Protein AF-A0A1V8V4U6-F1 (afdb_monomer)

pLDDT: mean 76.09, std 13.13, range [46.59, 92.31]

Sequence (154 aa):
MILVFEVMMQDQRAHEMRWYSERQALKTSQSSRASSASQAMSILQSLNGNAETESGPDHADLDVEASKMDELQTFDRKVHAAQQTMETAMTTELKGLGVPFFGTNENLIITATDQEAQHQSSASRPKWSTPVTDHELLLLRRKMVGHLEDLYRD

Foldseek 3Di:
DLVVLVVLVVVVVVLVVVLVVVLVVLVVCLVCVVVVVVVVVVVVCVVVVDDDDDDDDPPPVVVSVVVSVVVSVVSVVVSVVVVVVSVLVVLVVCVVVVQPLSPDDPVLEDEPVCVVVVVVPPPDDDPPSDRAYPVNSVVVVVVSSVVVCVVSVD

Structure (mmCIF, N/CA/C/O backbone):
data_AF-A0A1V8V4U6-F1
#
_entry.id   AF-A0A1V8V4U6-F1
#
loop_
_atom_site.group_PDB
_atom_site.id
_atom_site.type_symbol
_atom_site.label_atom_id
_atom_site.label_alt_id
_atom_site.label_comp_id
_atom_site.label_asym_id
_atom_site.label_entity_id
_atom_site.label_seq_id
_atom_site.pdbx_PDB_ins_code
_atom_site.Cartn_x
_atom_site.Cartn_y
_atom_site.Cartn_z
_atom_site.occupancy
_atom_site.B_iso_or_equiv
_atom_site.auth_seq_id
_atom_site.auth_comp_id
_atom_site.auth_asym_id
_atom_site.auth_atom_id
_atom_site.pdbx_PDB_model_num
ATOM 1 N N . MET A 1 1 ? -2.862 5.347 -22.461 1.00 62.84 1 MET A N 1
ATOM 2 C CA . MET A 1 1 ? -1.751 5.498 -21.499 1.00 62.84 1 MET A CA 1
ATOM 3 C C . MET A 1 1 ? -2.128 6.476 -20.392 1.00 62.84 1 MET A C 1
ATOM 5 O O . MET A 1 1 ? -2.280 6.011 -19.278 1.00 62.84 1 MET A O 1
ATOM 9 N N . ILE A 1 2 ? -2.421 7.747 -20.707 1.00 68.56 2 ILE A N 1
ATOM 10 C CA . ILE A 1 2 ? -2.885 8.779 -19.746 1.00 68.56 2 ILE A CA 1
ATOM 11 C C . ILE A 1 2 ? -4.062 8.289 -18.882 1.00 68.56 2 ILE A C 1
ATOM 13 O O . ILE A 1 2 ? -3.934 8.170 -17.672 1.00 68.56 2 ILE A O 1
ATOM 17 N N . LEU A 1 3 ? -5.165 7.881 -19.523 1.00 73.31 3 LEU A N 1
ATOM 18 C CA . LEU A 1 3 ? -6.363 7.391 -18.825 1.00 73.31 3 LEU A CA 1
ATOM 19 C C . LEU A 1 3 ? -6.103 6.159 -17.947 1.00 73.31 3 LEU A C 1
ATOM 21 O O . LEU A 1 3 ? -6.768 5.976 -16.940 1.00 73.31 3 LEU A O 1
ATOM 25 N N . VAL A 1 4 ? -5.144 5.306 -18.319 1.00 75.75 4 VAL A N 1
ATOM 26 C CA . VAL A 1 4 ? -4.822 4.102 -17.536 1.00 75.75 4 VAL A CA 1
ATOM 27 C C . VAL A 1 4 ? -4.076 4.497 -16.267 1.00 75.75 4 VAL A C 1
ATOM 29 O O . VAL A 1 4 ? -4.397 4.008 -15.192 1.00 75.75 4 VAL A O 1
ATOM 32 N N . PHE A 1 5 ? -3.131 5.430 -16.381 1.00 77.50 5 PHE A N 1
ATOM 33 C CA . PHE A 1 5 ? -2.376 5.932 -15.240 1.00 77.50 5 PHE A CA 1
ATOM 34 C C . PHE A 1 5 ? -3.264 6.717 -14.262 1.00 77.50 5 PHE A C 1
ATOM 36 O O . PHE A 1 5 ? -3.172 6.527 -13.053 1.00 77.50 5 PHE A O 1
ATOM 43 N N . GLU A 1 6 ? -4.188 7.531 -14.772 1.00 78.81 6 GLU A N 1
ATOM 44 C CA . GLU A 1 6 ? -5.164 8.254 -13.949 1.00 78.81 6 GLU A CA 1
ATOM 45 C C . GLU A 1 6 ? -6.124 7.307 -13.215 1.00 78.81 6 GLU A C 1
ATOM 47 O O . GLU A 1 6 ? -6.346 7.461 -12.013 1.00 78.81 6 GLU A O 1
ATOM 52 N N . VAL A 1 7 ? -6.617 6.269 -13.901 1.00 84.19 7 VAL A N 1
ATOM 53 C CA . VAL A 1 7 ? -7.428 5.212 -13.280 1.00 84.19 7 VAL A CA 1
ATOM 54 C C . VAL A 1 7 ? -6.635 4.472 -12.201 1.00 84.19 7 VAL A C 1
ATOM 56 O O . VAL A 1 7 ? -7.170 4.241 -11.121 1.00 84.19 7 VAL A O 1
ATOM 59 N N . MET A 1 8 ? -5.357 4.158 -12.438 1.00 82.69 8 MET A N 1
ATOM 60 C CA . MET A 1 8 ? -4.494 3.523 -11.432 1.00 82.69 8 MET A CA 1
ATOM 61 C C . MET A 1 8 ? -4.294 4.412 -10.197 1.00 82.69 8 MET A C 1
ATOM 63 O O . MET A 1 8 ? -4.421 3.928 -9.074 1.00 82.69 8 MET A O 1
ATOM 67 N N . MET A 1 9 ? -4.041 5.713 -10.375 1.00 84.06 9 MET A N 1
ATOM 68 C CA . MET A 1 9 ? -3.922 6.657 -9.254 1.00 84.06 9 MET A CA 1
ATOM 69 C C . MET A 1 9 ? -5.234 6.786 -8.469 1.00 84.06 9 MET A C 1
ATOM 71 O O . MET A 1 9 ? -5.231 6.869 -7.237 1.00 84.06 9 MET A O 1
ATOM 75 N N . GLN A 1 10 ? -6.372 6.798 -9.166 1.00 86.50 10 GLN A N 1
ATOM 76 C CA . GLN A 1 10 ? -7.683 6.874 -8.531 1.00 86.50 10 GLN A CA 1
ATOM 77 C C . GLN A 1 10 ? -8.013 5.598 -7.747 1.00 86.50 10 GLN A C 1
ATOM 79 O O . GLN A 1 10 ? -8.528 5.691 -6.632 1.00 86.50 10 GLN A O 1
ATOM 84 N N . ASP A 1 11 ? -7.681 4.432 -8.299 1.00 86.31 11 ASP A N 1
ATOM 85 C CA . ASP A 1 11 ? -7.848 3.131 -7.652 1.00 86.31 11 ASP A CA 1
ATOM 86 C C . ASP A 1 11 ? -6.976 3.013 -6.393 1.00 86.31 11 ASP A C 1
ATOM 88 O O . ASP A 1 11 ? -7.475 2.668 -5.319 1.00 86.31 11 ASP A O 1
ATOM 92 N N . GLN A 1 12 ? -5.707 3.437 -6.473 1.00 86.69 12 GLN A N 1
ATOM 93 C CA . GLN A 1 12 ? -4.821 3.514 -5.309 1.00 86.69 12 GLN A CA 1
ATOM 94 C C . GLN A 1 12 ? -5.438 4.367 -4.197 1.00 86.69 12 GLN A C 1
ATOM 96 O O . GLN A 1 12 ? -5.558 3.934 -3.048 1.00 86.69 12 GLN A O 1
ATOM 101 N N . ARG A 1 13 ? -5.891 5.575 -4.546 1.00 87.56 13 ARG A N 1
ATOM 102 C CA . ARG A 1 13 ? -6.498 6.501 -3.588 1.00 87.56 13 ARG A CA 1
ATOM 103 C C . ARG A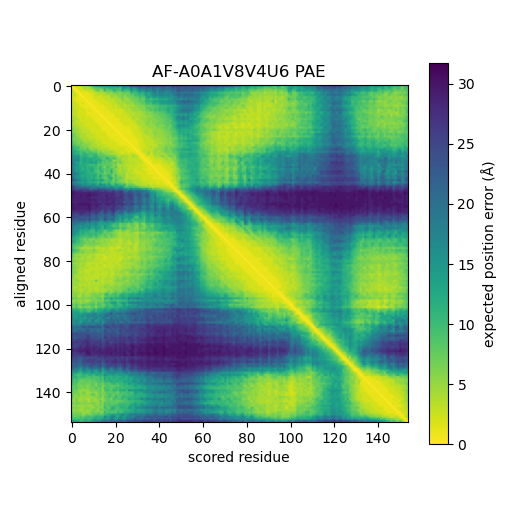 1 13 ? -7.791 5.944 -2.993 1.00 87.56 13 ARG A C 1
ATOM 105 O O . ARG A 1 13 ? -8.061 6.159 -1.812 1.00 87.56 13 ARG A O 1
ATOM 112 N N . ALA A 1 14 ? -8.598 5.237 -3.783 1.00 89.88 14 ALA A N 1
ATOM 113 C CA . ALA A 1 14 ? -9.818 4.596 -3.307 1.00 89.88 14 ALA A CA 1
ATOM 114 C C . ALA A 1 14 ? -9.509 3.494 -2.282 1.00 89.88 14 ALA A C 1
ATOM 116 O O . ALA A 1 14 ? -10.153 3.446 -1.231 1.00 89.88 14 ALA A O 1
ATOM 117 N N . HIS A 1 15 ? -8.495 2.661 -2.538 1.00 88.50 15 HIS A N 1
ATOM 118 C CA . HIS A 1 15 ? -8.029 1.650 -1.589 1.00 88.50 15 HIS A CA 1
ATOM 119 C C . HIS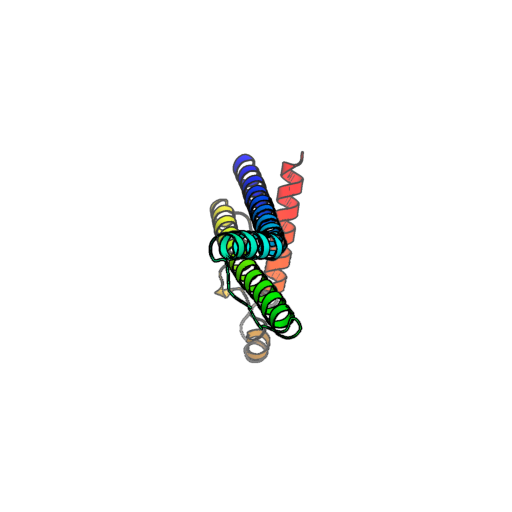 A 1 15 ? -7.495 2.270 -0.294 1.00 88.50 15 HIS A C 1
ATOM 121 O O . HIS A 1 15 ? -7.898 1.850 0.791 1.00 88.50 15 HIS A O 1
ATOM 127 N N . GLU A 1 16 ? -6.673 3.318 -0.383 1.00 89.88 16 GLU A N 1
ATOM 128 C CA . GLU A 1 16 ? -6.157 4.037 0.789 1.00 89.88 16 GLU A CA 1
ATOM 129 C C . GLU A 1 16 ? -7.282 4.633 1.643 1.00 89.88 16 GLU A C 1
ATOM 131 O O . GLU A 1 16 ? -7.322 4.434 2.861 1.00 89.88 16 GLU A O 1
ATOM 136 N N . MET A 1 17 ? -8.236 5.319 1.008 1.00 92.00 17 MET A N 1
ATOM 137 C CA . MET A 1 17 ? -9.395 5.894 1.692 1.00 92.00 17 MET A CA 1
ATOM 138 C C . MET A 1 17 ? -10.263 4.816 2.337 1.00 92.00 17 MET A C 1
ATOM 140 O O . MET A 1 17 ? -10.726 4.989 3.468 1.00 92.00 17 MET A O 1
ATOM 144 N N . ARG A 1 18 ? -10.457 3.686 1.649 1.00 91.69 18 ARG A N 1
ATOM 145 C CA . ARG A 1 18 ? -11.200 2.544 2.177 1.00 91.69 18 ARG A CA 1
ATOM 146 C C . ARG A 1 18 ? -10.517 1.973 3.414 1.00 91.69 18 ARG A C 1
ATOM 148 O O . ARG A 1 18 ? -11.162 1.905 4.458 1.00 91.69 18 ARG A O 1
ATOM 155 N N . TRP A 1 19 ? -9.231 1.637 3.347 1.00 91.75 19 TRP A N 1
ATOM 156 C CA . TRP A 1 19 ? -8.498 1.095 4.495 1.00 91.75 19 TRP A CA 1
ATOM 157 C C . TRP A 1 19 ? -8.445 2.069 5.664 1.00 91.75 19 TRP A C 1
ATOM 159 O O . TRP A 1 19 ? -8.588 1.660 6.815 1.00 91.75 19 TRP A O 1
ATOM 169 N N . TYR A 1 20 ? -8.300 3.365 5.382 1.00 90.56 20 TYR A N 1
ATOM 170 C CA . TYR A 1 20 ? -8.392 4.392 6.409 1.00 90.56 20 TYR A CA 1
ATOM 171 C C . TYR A 1 20 ? -9.769 4.376 7.082 1.00 90.56 20 TYR A C 1
ATOM 173 O O . TYR A 1 20 ? -9.845 4.321 8.310 1.00 90.56 20 TYR A O 1
ATOM 181 N N . SER A 1 21 ? -10.851 4.369 6.299 1.00 92.31 21 SER A N 1
ATOM 182 C CA . SER A 1 21 ? -12.219 4.342 6.828 1.00 92.31 21 SER A CA 1
ATOM 183 C C . SER A 1 21 ? -12.506 3.080 7.648 1.00 92.31 21 SER A C 1
ATOM 185 O O . SER A 1 21 ? -13.045 3.181 8.748 1.00 92.31 21 SER A O 1
ATOM 187 N N . GLU A 1 22 ? -12.063 1.911 7.178 1.00 90.25 22 GLU A N 1
ATOM 188 C CA . GLU A 1 22 ? -12.208 0.628 7.869 1.00 90.25 22 GLU A CA 1
ATOM 189 C C . GLU A 1 22 ? -11.433 0.628 9.194 1.00 90.25 22 GLU A C 1
ATOM 191 O O . GLU A 1 22 ? -11.961 0.210 10.224 1.00 90.25 22 GLU A O 1
ATOM 196 N N . ARG A 1 23 ? -10.220 1.196 9.219 1.00 90.75 23 ARG A N 1
ATOM 197 C CA . ARG A 1 23 ? -9.426 1.339 10.447 1.00 90.75 23 ARG A CA 1
ATOM 198 C C . ARG A 1 23 ? -10.073 2.288 11.458 1.00 90.75 23 ARG A C 1
ATOM 200 O O . ARG A 1 23 ? -10.017 2.030 12.660 1.00 90.75 23 ARG A O 1
ATOM 207 N N . GLN A 1 24 ? -10.689 3.382 11.005 1.00 90.19 24 GLN A N 1
ATOM 208 C CA . G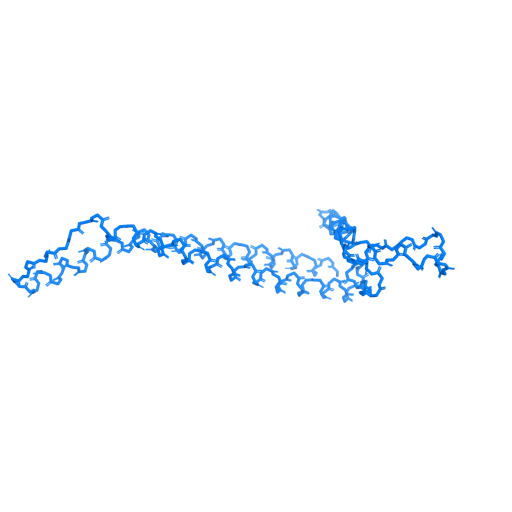LN A 1 24 ? -11.439 4.287 11.889 1.00 90.19 24 GLN A CA 1
ATOM 209 C C . GLN A 1 24 ? -12.722 3.627 12.415 1.00 90.19 24 GLN A C 1
ATOM 211 O O . GLN A 1 24 ? -13.037 3.747 13.602 1.00 90.19 24 GLN A O 1
ATOM 216 N N . ALA A 1 25 ? -13.433 2.877 11.570 1.00 90.00 25 ALA A N 1
ATOM 217 C CA . ALA A 1 25 ? -14.590 2.084 11.976 1.00 90.00 25 ALA A CA 1
ATOM 218 C C . ALA A 1 25 ? -14.209 1.027 13.029 1.00 90.00 25 ALA A C 1
ATOM 220 O O . ALA A 1 25 ? -14.922 0.842 14.012 1.00 90.00 25 ALA A O 1
ATOM 221 N N . LEU A 1 26 ? -13.039 0.396 12.885 1.00 88.19 26 LEU A N 1
ATOM 222 C CA . LEU A 1 26 ? -12.523 -0.561 13.862 1.00 88.19 26 LEU A CA 1
ATOM 223 C C . LEU A 1 26 ? -12.269 0.102 15.223 1.00 88.19 26 LEU A C 1
ATOM 225 O O . LEU A 1 26 ? -12.730 -0.394 16.247 1.00 88.19 26 LEU A O 1
ATOM 229 N N . LYS A 1 27 ? -11.614 1.268 15.239 1.00 88.56 27 LYS A N 1
ATOM 230 C CA . LYS A 1 27 ? -11.349 2.022 16.476 1.00 88.56 27 LYS A CA 1
ATOM 231 C C . LYS A 1 27 ? -12.623 2.498 17.171 1.00 88.56 27 LYS A C 1
ATOM 233 O O . LYS A 1 27 ? -12.727 2.410 18.390 1.00 88.56 27 LYS A O 1
ATOM 238 N N . THR A 1 28 ? -13.590 3.000 16.405 1.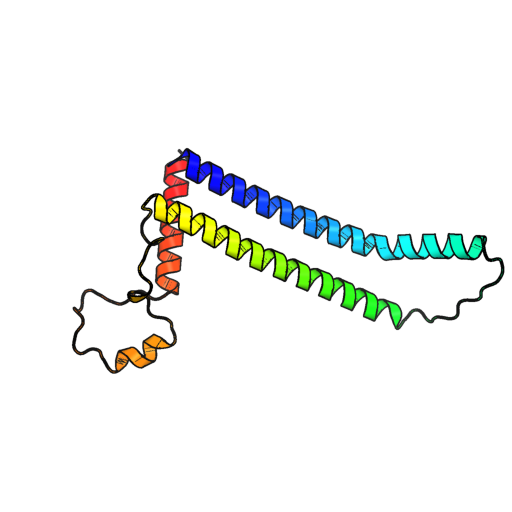00 88.12 28 THR A N 1
ATOM 239 C CA . THR A 1 28 ? -14.884 3.449 16.949 1.00 88.12 28 THR A CA 1
ATOM 240 C C . THR A 1 28 ? -15.718 2.278 17.467 1.00 88.12 28 THR A C 1
ATOM 242 O O . THR A 1 28 ? -16.319 2.373 18.536 1.00 88.12 28 THR A O 1
ATOM 245 N N . SER A 1 29 ? -15.687 1.131 16.781 1.00 86.75 29 SER A N 1
ATOM 246 C CA . SER A 1 29 ? -16.258 -0.118 17.291 1.00 86.75 29 SER A CA 1
ATOM 247 C C . SER A 1 29 ? -15.608 -0.494 18.625 1.00 86.75 29 SER A C 1
ATOM 249 O O . SER A 1 29 ? -16.309 -0.636 19.623 1.00 86.75 29 SER A O 1
ATOM 251 N N . GLN A 1 30 ? -14.274 -0.540 18.695 1.00 86.06 30 GLN A N 1
ATOM 252 C CA . GLN A 1 30 ? -13.538 -0.887 19.915 1.00 86.06 30 GLN A CA 1
ATOM 253 C C . GLN A 1 30 ? -13.811 0.052 21.098 1.00 86.06 30 GLN A C 1
ATOM 255 O O . GLN A 1 30 ? -13.916 -0.429 22.227 1.00 86.06 30 GLN A O 1
ATOM 260 N N . SER A 1 31 ? -13.956 1.362 20.872 1.00 83.94 31 SER A N 1
ATOM 261 C CA . SER A 1 31 ? -14.286 2.312 21.944 1.00 83.94 31 SER A CA 1
ATOM 262 C C . SER A 1 31 ? -15.740 2.191 22.412 1.00 83.94 31 SER A C 1
ATOM 264 O O . SER A 1 31 ? -16.015 2.326 23.602 1.00 83.94 31 SER A O 1
ATOM 266 N N . SER A 1 32 ? -16.668 1.872 21.505 1.00 84.88 32 SER A N 1
ATOM 267 C CA . SER A 1 32 ? -18.087 1.669 21.832 1.00 84.88 32 SER A CA 1
ATOM 268 C C . SER A 1 32 ? -18.404 0.300 22.451 1.00 84.88 32 SER A C 1
ATOM 270 O O . SER A 1 32 ? -19.477 0.126 23.029 1.00 84.88 32 SER A O 1
ATOM 272 N N . ARG A 1 33 ? -17.493 -0.682 22.375 1.00 81.25 33 ARG A N 1
ATOM 273 C CA . ARG A 1 33 ? -17.711 -2.032 22.933 1.00 81.25 33 ARG A CA 1
ATOM 274 C C . ARG A 1 33 ? -17.919 -2.007 24.447 1.00 81.25 33 ARG A C 1
ATOM 276 O O . ARG A 1 33 ? -18.817 -2.688 24.927 1.00 81.25 33 ARG A O 1
ATOM 283 N N . ALA A 1 34 ? -17.153 -1.199 25.184 1.00 78.44 34 ALA A N 1
ATOM 284 C CA . ALA A 1 34 ? -17.274 -1.116 26.642 1.00 78.44 34 ALA A CA 1
ATOM 285 C C . ALA A 1 34 ? -18.633 -0.538 27.079 1.00 78.44 34 ALA A C 1
ATOM 287 O O . ALA A 1 34 ? -19.288 -1.092 27.960 1.00 78.44 34 ALA A O 1
ATOM 288 N N . SER A 1 35 ? -19.094 0.534 26.424 1.00 80.19 35 SER A N 1
ATOM 289 C CA . SER A 1 35 ? -20.404 1.134 26.708 1.00 80.19 35 SER A CA 1
ATOM 290 C C . SER A 1 35 ? -21.568 0.255 26.245 1.00 80.19 35 SER A C 1
ATOM 292 O O . SER A 1 35 ? -22.583 0.162 26.927 1.00 80.19 35 SER A O 1
ATOM 294 N N . SER A 1 36 ? -21.419 -0.436 25.114 1.00 79.69 36 SER A N 1
ATOM 295 C CA . SER A 1 36 ? -22.440 -1.364 24.613 1.00 79.69 36 SER A CA 1
ATOM 296 C C . SER A 1 36 ? -22.562 -2.605 25.504 1.00 79.69 36 SER A C 1
ATOM 298 O O . SER A 1 36 ? -23.671 -3.066 25.773 1.00 79.69 36 SER A O 1
ATOM 300 N N . ALA A 1 37 ? -21.437 -3.129 26.001 1.00 82.00 37 ALA A N 1
ATOM 301 C CA . ALA A 1 37 ? -21.412 -4.261 26.924 1.00 82.00 37 ALA A CA 1
ATOM 302 C C . ALA A 1 37 ? -22.039 -3.904 28.279 1.00 82.00 37 ALA A C 1
ATOM 304 O O . ALA A 1 37 ? -22.861 -4.667 28.784 1.00 82.00 37 ALA A O 1
ATOM 305 N N . SER A 1 38 ? -21.723 -2.730 28.837 1.00 80.81 38 SER A N 1
ATOM 306 C CA . SER A 1 38 ? -22.329 -2.277 30.095 1.00 80.81 38 SER A CA 1
ATOM 307 C C . SER A 1 38 ? -23.832 -2.020 29.952 1.00 80.81 38 SER A C 1
ATOM 309 O O . SER A 1 38 ? -24.607 -2.406 30.829 1.00 80.81 38 SER A O 1
ATOM 311 N N . GLN A 1 39 ? -24.274 -1.459 28.821 1.00 84.44 39 GLN A N 1
ATOM 312 C CA . GLN A 1 39 ? -25.696 -1.286 28.524 1.00 84.44 39 GLN A CA 1
ATOM 313 C C . GLN A 1 39 ? -26.422 -2.637 28.414 1.00 84.44 39 GLN A C 1
ATOM 315 O O . GLN A 1 39 ? -27.502 -2.798 28.982 1.00 84.44 39 GLN A O 1
ATOM 320 N N . ALA A 1 40 ? -25.826 -3.626 27.741 1.00 83.94 40 ALA A N 1
ATOM 321 C CA . ALA A 1 40 ? -26.387 -4.972 27.654 1.00 83.94 40 ALA A CA 1
ATOM 322 C C . ALA A 1 40 ? -26.473 -5.650 29.033 1.00 83.94 40 ALA A C 1
ATOM 324 O O . ALA A 1 40 ? -27.515 -6.211 29.371 1.00 83.94 40 ALA A O 1
ATOM 325 N N . MET A 1 41 ? -25.427 -5.543 29.860 1.00 82.62 41 MET A N 1
ATOM 326 C CA . MET A 1 41 ? -25.434 -6.063 31.233 1.00 82.62 41 MET A CA 1
ATOM 327 C C . MET A 1 41 ? -26.515 -5.405 32.097 1.00 82.62 41 MET A C 1
ATOM 329 O O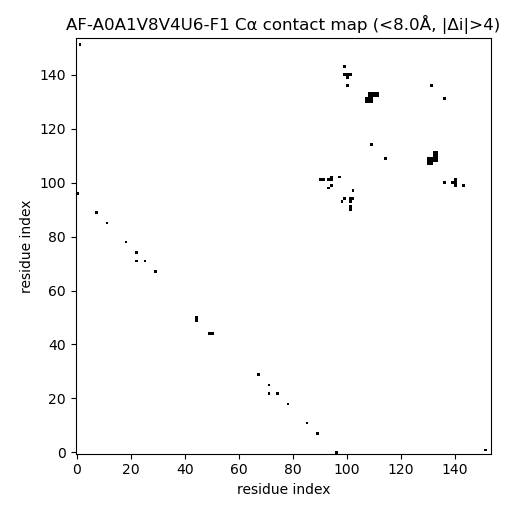 . MET A 1 41 ? -27.222 -6.106 32.814 1.00 82.62 41 MET A O 1
ATOM 333 N N . SER A 1 42 ? -26.707 -4.087 31.992 1.00 83.12 42 SER A N 1
ATOM 334 C CA . SER A 1 42 ? -27.760 -3.368 32.723 1.00 83.12 42 SER A CA 1
ATOM 335 C C . SER A 1 42 ? -29.167 -3.841 32.336 1.00 83.12 42 SER A C 1
ATOM 337 O O . SER A 1 42 ? -30.023 -4.044 33.201 1.00 83.12 42 SER A O 1
ATOM 339 N N . ILE A 1 43 ? -29.404 -4.101 31.046 1.00 86.94 43 ILE A N 1
ATOM 340 C CA . ILE A 1 43 ? -30.677 -4.661 30.571 1.00 86.94 43 ILE A CA 1
ATOM 341 C C . ILE A 1 43 ? -30.876 -6.073 31.137 1.00 86.94 43 ILE A C 1
ATOM 343 O O . ILE A 1 43 ? -31.942 -6.370 31.671 1.00 86.94 43 ILE A O 1
ATOM 347 N N . LEU A 1 44 ? -29.850 -6.926 31.099 1.00 84.56 44 LEU A N 1
ATOM 348 C CA . LEU A 1 44 ? -29.927 -8.275 31.667 1.00 84.56 44 LEU A CA 1
ATOM 349 C C . LEU A 1 44 ? -30.176 -8.254 33.181 1.00 84.56 44 LEU A C 1
ATOM 351 O O . LEU A 1 44 ? -30.998 -9.024 33.671 1.00 84.56 44 LEU A O 1
ATOM 355 N N . GLN A 1 45 ? -29.536 -7.341 33.912 1.00 86.25 45 GLN A N 1
ATOM 356 C CA . GLN A 1 45 ? -29.728 -7.180 35.353 1.00 86.25 45 GLN A CA 1
ATOM 357 C C . GLN A 1 45 ? -31.133 -6.672 35.702 1.00 86.25 45 GLN A C 1
ATOM 359 O O . GLN A 1 45 ? -31.720 -7.115 36.684 1.00 86.25 45 GLN A O 1
ATOM 364 N N . SER A 1 46 ? -31.706 -5.782 34.887 1.00 83.00 46 SER A N 1
ATOM 365 C CA . SER A 1 46 ? -33.081 -5.303 35.101 1.00 83.00 46 SER A CA 1
ATOM 366 C C . SER A 1 46 ? -34.146 -6.367 34.800 1.00 83.00 46 SER A C 1
ATOM 368 O O . SER A 1 46 ? -35.225 -6.328 35.387 1.00 83.00 46 SER A O 1
ATOM 370 N N . LEU A 1 47 ? -33.838 -7.341 33.937 1.00 84.25 47 LEU A N 1
ATOM 371 C CA . LEU A 1 47 ? -34.694 -8.499 33.653 1.00 84.25 47 LEU A CA 1
ATOM 372 C C . LEU A 1 47 ? -34.518 -9.636 34.674 1.00 84.25 47 LEU A C 1
ATOM 374 O O . LEU A 1 47 ? -35.475 -10.346 34.975 1.00 84.25 47 LEU A O 1
ATOM 378 N N . ASN A 1 48 ? -33.309 -9.810 35.212 1.00 75.75 48 ASN A N 1
ATOM 379 C CA . ASN A 1 48 ? -32.960 -10.864 36.160 1.00 75.75 48 ASN A CA 1
ATOM 380 C C . ASN A 1 48 ? -32.732 -10.258 37.553 1.00 75.75 48 ASN A C 1
ATOM 382 O O . ASN A 1 48 ? -31.597 -9.987 37.938 1.00 75.75 48 ASN A O 1
ATOM 386 N N . GLY A 1 49 ? -33.819 -10.051 38.303 1.00 60.84 49 GLY A N 1
ATOM 387 C CA . GLY A 1 49 ? -33.872 -9.263 39.546 1.00 60.84 49 GLY A CA 1
ATOM 388 C C . GLY A 1 49 ? -32.922 -9.629 40.702 1.00 60.84 49 GLY A C 1
ATOM 389 O O . GLY A 1 49 ? -32.954 -8.942 41.713 1.00 60.84 49 GLY A O 1
ATOM 390 N N . ASN A 1 50 ? -32.056 -10.638 40.578 1.00 62.78 50 ASN A N 1
ATOM 391 C CA . ASN A 1 50 ? -31.013 -10.969 41.551 1.00 62.78 50 ASN A CA 1
ATOM 392 C C . ASN A 1 50 ? -29.817 -11.633 40.842 1.00 62.78 50 ASN A C 1
ATOM 394 O O . ASN A 1 50 ? -29.858 -12.825 40.545 1.00 62.78 50 ASN A O 1
ATOM 398 N N . ALA A 1 51 ? -28.742 -10.887 40.587 1.00 52.00 51 ALA A N 1
ATOM 399 C CA . ALA A 1 51 ? -27.424 -11.458 40.304 1.00 52.00 51 ALA A CA 1
ATOM 400 C C . ALA A 1 51 ? -26.334 -10.473 40.750 1.00 52.00 51 ALA A C 1
ATOM 402 O O . ALA A 1 51 ? -26.029 -9.499 40.060 1.00 52.00 51 ALA A O 1
ATOM 403 N N . GLU A 1 52 ? -25.776 -10.712 41.934 1.00 54.38 52 GLU A N 1
ATOM 404 C CA . GLU A 1 52 ? -24.515 -10.111 42.364 1.00 54.38 52 GLU A CA 1
ATOM 405 C C . GLU A 1 52 ? -23.414 -10.685 41.468 1.00 54.38 52 GLU A C 1
ATOM 407 O O . GLU A 1 52 ? -23.185 -11.893 41.447 1.00 54.38 52 GLU A O 1
ATOM 412 N N . THR A 1 53 ? -22.789 -9.834 40.655 1.00 54.41 53 THR A N 1
ATOM 413 C CA . THR A 1 53 ? -21.667 -10.239 39.803 1.00 54.41 53 THR A CA 1
ATOM 414 C C . THR A 1 53 ? -20.386 -9.735 40.450 1.00 54.41 53 THR A C 1
ATOM 416 O O . THR A 1 53 ? -20.015 -8.572 40.309 1.00 54.41 53 THR A O 1
ATOM 419 N N . GLU A 1 54 ? -19.732 -10.615 41.204 1.00 52.16 54 GLU A N 1
ATOM 420 C CA . GLU A 1 54 ? -18.372 -10.420 41.696 1.00 52.16 54 GLU A CA 1
ATOM 421 C C . GLU A 1 54 ? -17.396 -10.654 40.536 1.00 52.16 54 GLU A C 1
ATOM 423 O O . GLU A 1 54 ? -17.170 -11.781 40.100 1.00 52.16 54 GLU A O 1
ATOM 428 N N . SER A 1 55 ? -16.827 -9.587 39.983 1.00 50.47 55 SER A N 1
ATOM 429 C CA . SER A 1 55 ? -15.660 -9.657 39.096 1.00 50.47 55 SER A CA 1
ATOM 430 C C . SER A 1 55 ? -14.880 -8.352 39.233 1.00 50.47 55 SER A C 1
ATOM 432 O O . SER A 1 55 ? -15.379 -7.283 38.891 1.00 50.47 55 SER A O 1
ATOM 434 N N . GLY A 1 56 ? -13.687 -8.435 39.826 1.00 46.59 56 GLY A N 1
ATOM 435 C CA . GLY A 1 56 ? -12.833 -7.284 40.117 1.00 46.59 56 GLY A CA 1
ATOM 436 C C . GLY A 1 56 ? -12.320 -6.586 38.841 1.00 46.59 56 GLY A C 1
ATOM 437 O O . GLY A 1 56 ? -11.977 -7.274 37.880 1.00 46.59 56 GLY A O 1
ATOM 438 N N . PRO A 1 57 ? -12.241 -5.241 38.826 1.00 54.09 57 PRO A N 1
ATOM 439 C CA . PRO A 1 57 ? -12.018 -4.446 37.611 1.00 54.09 57 PRO A CA 1
ATOM 440 C C . PRO A 1 57 ? -10.586 -4.479 37.038 1.00 54.09 57 PRO A C 1
ATOM 442 O O . PRO A 1 57 ? -10.416 -4.256 35.845 1.00 54.09 57 PRO A O 1
ATOM 445 N N . ASP A 1 58 ? -9.556 -4.806 37.824 1.00 49.22 58 ASP A N 1
ATOM 446 C CA . ASP A 1 58 ? -8.163 -4.538 37.409 1.00 49.22 58 ASP A CA 1
ATOM 447 C C . ASP A 1 58 ? -7.555 -5.539 36.408 1.00 49.22 58 ASP A C 1
ATOM 449 O O . ASP A 1 58 ? -6.611 -5.200 35.695 1.00 49.22 58 ASP A O 1
ATOM 453 N N . HIS A 1 59 ? -8.068 -6.772 36.318 1.00 48.91 59 HIS A N 1
ATOM 454 C CA . HIS A 1 59 ? -7.511 -7.789 35.408 1.00 48.91 59 HIS A CA 1
ATOM 455 C C . HIS A 1 59 ? -8.202 -7.847 34.038 1.00 48.91 59 HIS A C 1
ATOM 457 O O . HIS A 1 59 ? -7.601 -8.333 33.081 1.00 48.91 59 HIS A O 1
ATOM 463 N N . ALA A 1 60 ? -9.437 -7.349 33.928 1.00 56.03 60 ALA A N 1
ATOM 464 C CA . ALA A 1 60 ? -10.206 -7.381 32.684 1.00 56.03 60 ALA A CA 1
ATOM 465 C C . ALA A 1 60 ? -9.753 -6.298 31.688 1.00 56.03 60 ALA A C 1
ATOM 467 O O . ALA A 1 60 ? -9.699 -6.553 30.488 1.00 56.03 60 ALA A O 1
ATOM 468 N N . ASP A 1 61 ? -9.366 -5.114 32.171 1.00 56.22 61 ASP A N 1
ATOM 469 C CA . ASP A 1 61 ? -8.989 -3.990 31.302 1.00 56.22 61 ASP A CA 1
ATOM 470 C C . ASP A 1 61 ? -7.668 -4.224 30.547 1.00 56.22 61 ASP A C 1
ATOM 472 O O . ASP A 1 61 ? -7.539 -3.832 29.385 1.00 56.22 61 ASP A O 1
ATOM 476 N N . LEU A 1 62 ? -6.701 -4.924 31.154 1.00 60.22 62 LEU A N 1
ATOM 477 C CA . LEU A 1 62 ? -5.426 -5.252 30.499 1.00 60.22 62 LEU A CA 1
ATOM 478 C C . LEU A 1 62 ? -5.592 -6.278 29.366 1.00 60.22 62 LEU A C 1
ATOM 480 O O . LEU A 1 62 ? -4.941 -6.157 28.328 1.00 60.22 62 LEU A O 1
ATOM 484 N N . ASP A 1 63 ? -6.479 -7.260 29.543 1.00 65.94 63 ASP A N 1
ATOM 485 C CA . ASP A 1 63 ? -6.779 -8.282 28.532 1.00 65.94 63 ASP A CA 1
ATOM 486 C C . ASP A 1 63 ? -7.577 -7.689 27.354 1.00 65.94 63 ASP A C 1
ATOM 488 O O . ASP A 1 63 ? -7.323 -7.984 26.184 1.00 65.94 63 ASP A O 1
ATOM 492 N N . VAL A 1 64 ? -8.480 -6.746 27.648 1.00 69.75 64 VAL A N 1
ATOM 493 C CA . VAL A 1 64 ? -9.267 -6.024 26.640 1.00 69.75 64 VAL A CA 1
ATOM 494 C C . VAL A 1 64 ? -8.393 -5.102 25.784 1.00 69.75 64 VAL A C 1
ATOM 496 O O . VAL A 1 64 ? -8.557 -5.079 24.563 1.00 69.75 64 VAL A O 1
ATOM 499 N N . GLU A 1 65 ? -7.453 -4.358 26.372 1.00 70.75 65 GLU A N 1
ATOM 500 C CA . GLU A 1 65 ? -6.529 -3.515 25.597 1.00 70.75 65 GLU A CA 1
ATOM 501 C C . GLU A 1 65 ? -5.541 -4.344 24.763 1.00 70.75 65 GLU A C 1
ATOM 503 O O . GLU A 1 65 ? -5.321 -4.036 23.588 1.00 70.75 65 GLU A O 1
ATOM 508 N N . ALA A 1 66 ? -5.014 -5.445 25.308 1.00 73.94 66 ALA A N 1
ATOM 509 C CA . ALA A 1 66 ? -4.170 -6.369 24.550 1.00 73.94 66 ALA A CA 1
ATOM 510 C C . ALA A 1 66 ? -4.921 -6.979 23.349 1.00 73.94 66 ALA A C 1
ATOM 512 O O . ALA A 1 66 ? -4.385 -7.025 22.239 1.00 73.94 66 ALA A O 1
ATOM 513 N N . SER A 1 67 ? -6.189 -7.363 23.536 1.00 76.56 67 SER A N 1
ATOM 514 C CA . SER A 1 67 ? -7.052 -7.878 22.465 1.00 76.56 67 SER A CA 1
ATOM 515 C C . SER A 1 67 ? -7.334 -6.833 21.376 1.00 76.56 67 SER A C 1
ATOM 517 O O . SER A 1 67 ? -7.265 -7.142 20.184 1.00 76.56 67 SER A O 1
ATOM 519 N N . LYS A 1 68 ? -7.573 -5.566 21.753 1.00 80.19 68 LYS A N 1
ATOM 520 C CA . LYS A 1 68 ? -7.746 -4.460 20.791 1.00 80.19 68 LYS A CA 1
ATOM 521 C C . LYS A 1 68 ? -6.491 -4.237 19.948 1.00 80.19 68 LYS A C 1
ATOM 523 O O . LYS A 1 68 ? -6.601 -4.000 18.742 1.00 80.19 68 LYS A O 1
ATOM 528 N N . MET A 1 69 ? -5.311 -4.306 20.569 1.00 81.62 69 MET A N 1
ATOM 529 C CA . MET A 1 69 ? -4.032 -4.153 19.874 1.00 81.62 69 MET A CA 1
ATOM 530 C C . MET A 1 69 ? -3.779 -5.290 18.880 1.00 81.62 69 MET A C 1
ATOM 532 O O . MET A 1 69 ? -3.366 -5.015 17.754 1.00 81.62 69 MET A O 1
ATOM 536 N N . ASP A 1 70 ? -4.064 -6.538 19.254 1.00 85.06 70 ASP A N 1
ATOM 537 C CA . ASP A 1 70 ? -3.921 -7.693 18.359 1.00 85.06 70 ASP A CA 1
ATOM 538 C C . ASP A 1 70 ? -4.899 -7.623 17.167 1.00 85.06 70 ASP A C 1
ATOM 540 O O . ASP A 1 70 ? -4.520 -7.825 16.011 1.00 85.06 70 ASP A O 1
ATOM 544 N N . GLU A 1 71 ? -6.147 -7.201 17.402 1.00 82.81 71 GLU A N 1
ATOM 545 C CA . GLU A 1 71 ? -7.133 -6.963 16.337 1.00 82.81 71 GLU A CA 1
ATOM 546 C C . GLU A 1 71 ? -6.654 -5.882 15.344 1.00 82.81 71 GLU A C 1
ATOM 548 O O . GLU A 1 71 ? -6.788 -6.043 14.128 1.00 82.81 71 GLU A O 1
ATOM 553 N N . LEU A 1 72 ? -6.018 -4.808 15.830 1.00 86.69 72 LEU A N 1
ATOM 554 C CA . LEU A 1 72 ? -5.406 -3.802 14.955 1.00 86.69 72 LEU A CA 1
ATOM 555 C C . LEU A 1 72 ? -4.209 -4.361 14.180 1.00 86.69 72 LEU A C 1
ATOM 557 O O . LEU A 1 72 ? -4.084 -4.089 12.989 1.00 86.69 72 LEU A O 1
ATOM 561 N N . GLN A 1 73 ? -3.342 -5.152 14.815 1.00 88.19 73 GLN A N 1
ATOM 562 C CA . GLN A 1 73 ? -2.180 -5.741 14.141 1.00 88.19 73 GLN A CA 1
ATOM 563 C C . GLN A 1 73 ? -2.585 -6.740 13.055 1.00 88.19 73 GLN A C 1
ATOM 565 O O . GLN A 1 73 ? -1.983 -6.778 11.978 1.00 88.19 73 GLN A O 1
ATOM 570 N N . THR A 1 74 ? -3.614 -7.549 13.304 1.00 88.69 74 THR A N 1
ATOM 571 C CA . THR A 1 74 ? -4.152 -8.466 12.293 1.00 88.69 74 THR A CA 1
ATOM 572 C C . THR A 1 74 ? -4.790 -7.706 11.132 1.00 88.69 74 THR A C 1
ATOM 574 O O . THR A 1 74 ? -4.623 -8.115 9.981 1.00 88.69 74 THR A O 1
ATOM 577 N N . PHE A 1 75 ? -5.464 -6.583 11.399 1.00 87.19 75 PHE A N 1
ATOM 578 C CA . PHE A 1 75 ? -5.964 -5.692 10.354 1.00 87.19 75 PHE A CA 1
ATOM 579 C C . PHE A 1 75 ? -4.821 -5.070 9.542 1.00 87.19 75 PHE A C 1
ATOM 581 O O . PHE A 1 75 ? -4.818 -5.183 8.317 1.00 87.19 75 PHE A O 1
ATOM 588 N N . ASP A 1 76 ? -3.810 -4.500 10.199 1.00 88.94 76 ASP A N 1
ATOM 589 C CA . ASP A 1 76 ? -2.659 -3.880 9.534 1.00 88.94 76 ASP A CA 1
ATOM 590 C C . ASP A 1 76 ? -1.902 -4.915 8.665 1.00 88.94 76 ASP A C 1
ATOM 592 O O . ASP A 1 76 ? -1.491 -4.614 7.543 1.00 88.94 76 ASP A O 1
ATOM 596 N N . ARG A 1 77 ? -1.819 -6.183 9.099 1.00 91.06 77 ARG A N 1
ATOM 597 C CA . ARG A 1 77 ? -1.272 -7.289 8.289 1.00 91.06 77 ARG A CA 1
ATOM 598 C C . ARG A 1 77 ? -2.101 -7.577 7.033 1.00 91.06 77 ARG A C 1
ATOM 600 O O . ARG A 1 77 ? -1.530 -7.845 5.976 1.00 91.06 77 ARG A O 1
ATOM 607 N N . LYS A 1 78 ? -3.434 -7.530 7.129 1.00 90.94 78 LYS A N 1
ATOM 608 C CA . LYS A 1 78 ? -4.333 -7.701 5.972 1.00 90.94 78 LYS A CA 1
ATOM 609 C C . LYS A 1 78 ? -4.190 -6.545 4.989 1.00 90.94 78 LYS A C 1
ATOM 611 O O . LYS A 1 78 ? -4.118 -6.792 3.789 1.00 90.94 78 LYS A O 1
ATOM 616 N N . VAL A 1 79 ? -4.099 -5.313 5.492 1.00 89.94 79 VAL A N 1
ATOM 617 C CA . VAL A 1 79 ? -3.850 -4.125 4.664 1.00 89.94 79 VAL A CA 1
ATOM 618 C C . VAL A 1 79 ? -2.525 -4.270 3.927 1.00 89.94 79 VAL A C 1
ATOM 620 O O . VAL A 1 79 ? -2.497 -4.092 2.717 1.00 89.94 79 VAL A O 1
ATOM 623 N N . HIS A 1 80 ? -1.457 -4.685 4.607 1.00 88.50 80 HIS A N 1
ATOM 624 C CA . HIS A 1 80 ? -0.161 -4.911 3.968 1.00 88.50 80 HIS A CA 1
ATOM 625 C C . HIS A 1 80 ? -0.219 -5.980 2.859 1.00 88.50 80 HIS A C 1
ATOM 627 O O . HIS A 1 80 ? 0.310 -5.775 1.770 1.00 88.50 80 HIS A O 1
ATOM 633 N N . ALA A 1 81 ? -0.913 -7.101 3.082 1.00 89.44 81 ALA A N 1
ATOM 634 C CA . ALA A 1 81 ? -1.103 -8.117 2.041 1.00 89.44 81 ALA A CA 1
ATOM 635 C C . ALA A 1 81 ? -1.923 -7.589 0.844 1.00 89.44 81 ALA A C 1
ATOM 637 O O . ALA A 1 81 ? -1.614 -7.876 -0.317 1.00 89.44 81 ALA A O 1
ATOM 638 N N . ALA A 1 82 ? -2.952 -6.782 1.112 1.00 87.06 82 ALA A N 1
ATOM 639 C CA . ALA A 1 82 ? -3.748 -6.140 0.074 1.00 87.06 82 ALA A CA 1
ATOM 640 C C . ALA A 1 82 ? -2.937 -5.081 -0.702 1.00 87.06 82 ALA A C 1
ATOM 642 O O . ALA A 1 82 ? -3.049 -5.013 -1.924 1.00 87.06 82 ALA A O 1
ATOM 643 N N . GLN A 1 83 ? -2.067 -4.323 -0.025 1.00 85.94 83 GLN A N 1
ATOM 644 C CA . GLN A 1 83 ? -1.114 -3.385 -0.634 1.00 85.94 83 GLN A CA 1
ATOM 645 C C . GLN A 1 83 ? -0.168 -4.089 -1.601 1.00 85.94 83 GLN A C 1
ATOM 647 O O . GLN A 1 83 ? -0.054 -3.659 -2.744 1.00 85.94 83 GLN A O 1
ATOM 652 N N . GLN A 1 84 ? 0.435 -5.205 -1.191 1.00 88.31 84 GLN A N 1
ATOM 653 C CA . GLN A 1 84 ? 1.310 -5.988 -2.071 1.00 88.31 84 GLN A CA 1
ATOM 654 C C . GLN A 1 84 ? 0.572 -6.519 -3.305 1.00 88.31 84 GLN A C 1
ATOM 656 O O . GLN A 1 84 ? 1.109 -6.517 -4.415 1.00 88.31 84 GLN A O 1
ATOM 661 N N . THR A 1 85 ? -0.677 -6.958 -3.128 1.00 87.62 85 THR A N 1
ATOM 662 C CA . THR A 1 85 ? -1.509 -7.438 -4.240 1.00 87.62 85 THR A CA 1
ATOM 663 C C . THR A 1 85 ? -1.804 -6.309 -5.229 1.00 87.62 85 THR A C 1
ATOM 665 O O . THR A 1 85 ? -1.661 -6.496 -6.437 1.00 87.62 85 THR A O 1
ATOM 668 N N . MET A 1 86 ? -2.156 -5.123 -4.723 1.00 86.94 86 MET A N 1
ATOM 669 C CA . MET A 1 86 ? -2.379 -3.932 -5.542 1.00 86.94 86 MET A CA 1
ATOM 670 C C . MET A 1 86 ? -1.108 -3.514 -6.289 1.00 86.94 86 MET A C 1
ATOM 672 O O . MET A 1 86 ? -1.153 -3.309 -7.499 1.00 86.94 86 MET A O 1
ATOM 676 N N . GLU A 1 87 ? 0.032 -3.444 -5.600 1.00 86.06 87 GLU A N 1
ATOM 677 C CA . GLU A 1 87 ? 1.325 -3.099 -6.202 1.00 86.06 87 GLU A CA 1
ATOM 678 C C . GLU A 1 87 ? 1.694 -4.070 -7.331 1.00 86.06 87 GLU A C 1
ATOM 680 O O . GLU A 1 87 ? 2.153 -3.653 -8.397 1.00 86.06 87 GLU A O 1
ATOM 685 N N . THR A 1 88 ? 1.442 -5.364 -7.133 1.00 86.12 88 THR A N 1
ATOM 686 C CA . THR A 1 88 ? 1.691 -6.400 -8.144 1.00 86.12 88 THR A CA 1
ATOM 687 C C . THR A 1 88 ? 0.795 -6.215 -9.370 1.00 86.12 88 THR A C 1
ATOM 689 O O . THR A 1 88 ? 1.276 -6.291 -10.505 1.00 86.12 88 THR A O 1
ATOM 692 N N . ALA A 1 89 ? -0.496 -5.933 -9.166 1.00 85.75 89 ALA A N 1
ATOM 693 C CA . ALA A 1 89 ? -1.429 -5.659 -10.257 1.00 85.75 89 ALA A CA 1
ATOM 694 C C . ALA A 1 89 ? -1.004 -4.410 -11.047 1.00 85.75 89 ALA A C 1
ATOM 696 O O . ALA A 1 89 ? -0.870 -4.466 -12.269 1.00 85.75 89 ALA A O 1
ATOM 697 N N . MET A 1 90 ? -0.673 -3.320 -10.350 1.00 83.75 90 MET A N 1
ATOM 698 C CA . MET A 1 90 ? -0.215 -2.076 -10.971 1.00 83.75 90 MET A CA 1
ATOM 699 C C . MET A 1 90 ? 1.107 -2.253 -11.726 1.00 83.75 90 MET A C 1
ATOM 701 O O . MET A 1 90 ? 1.262 -1.774 -12.847 1.00 83.75 90 MET A O 1
ATOM 705 N N . THR A 1 91 ? 2.051 -2.998 -11.155 1.00 84.00 91 THR A N 1
ATOM 706 C CA . THR A 1 91 ? 3.322 -3.334 -11.812 1.00 84.00 91 THR A CA 1
ATOM 707 C C . THR A 1 91 ? 3.098 -4.140 -13.091 1.00 84.00 91 THR A C 1
ATOM 709 O O . THR A 1 91 ? 3.792 -3.926 -14.087 1.00 84.00 91 THR A O 1
ATOM 712 N N . THR A 1 92 ? 2.111 -5.038 -13.094 1.00 85.62 92 THR A N 1
ATOM 713 C CA . THR A 1 92 ? 1.754 -5.849 -14.265 1.00 85.62 92 THR A CA 1
ATOM 714 C C . THR A 1 92 ? 1.160 -4.995 -15.384 1.00 85.62 92 THR A C 1
ATOM 716 O O . THR A 1 92 ? 1.571 -5.139 -16.536 1.00 85.62 92 THR A O 1
ATOM 719 N N . GLU A 1 93 ? 0.267 -4.062 -15.052 1.00 84.62 93 GLU A N 1
ATOM 720 C CA . GLU A 1 93 ? -0.285 -3.091 -16.006 1.00 84.62 93 GLU A CA 1
ATOM 721 C C . GLU A 1 93 ? 0.821 -2.209 -16.611 1.00 84.62 93 GLU A C 1
ATOM 723 O O . GLU A 1 93 ? 0.940 -2.094 -17.832 1.00 84.62 93 GLU A O 1
ATOM 728 N N . LEU A 1 94 ? 1.719 -1.660 -15.780 1.00 84.00 94 LEU A N 1
ATOM 729 C CA . LEU A 1 94 ? 2.852 -0.843 -16.243 1.00 84.00 94 LEU A CA 1
ATOM 730 C C . LEU A 1 94 ? 3.815 -1.633 -17.137 1.00 84.00 94 LEU A C 1
ATOM 732 O O . LEU A 1 94 ? 4.303 -1.112 -18.143 1.00 84.00 94 LEU A O 1
ATOM 736 N N . LYS A 1 95 ? 4.055 -2.908 -16.817 1.00 85.06 95 LYS A N 1
ATOM 737 C CA . LYS A 1 95 ? 4.817 -3.823 -17.673 1.00 85.06 95 LYS A CA 1
ATOM 738 C C . LYS A 1 95 ? 4.121 -4.042 -19.020 1.00 85.06 95 LYS A C 1
ATOM 740 O O . LYS A 1 95 ? 4.794 -4.004 -20.048 1.00 85.06 95 LYS A O 1
ATOM 745 N N . GLY A 1 96 ? 2.802 -4.244 -19.031 1.00 82.38 96 GLY A N 1
ATOM 746 C CA . GLY A 1 96 ? 2.002 -4.408 -20.251 1.00 82.38 96 GLY A CA 1
ATOM 747 C C . GLY A 1 96 ? 2.001 -3.167 -21.149 1.00 82.38 96 GLY A C 1
ATOM 748 O O . GLY A 1 96 ? 2.014 -3.287 -22.372 1.00 82.38 96 GLY A O 1
ATOM 749 N N . LEU A 1 97 ? 2.078 -1.979 -20.548 1.00 81.81 97 LEU A N 1
ATOM 750 C CA . LEU A 1 97 ? 2.217 -0.697 -21.246 1.00 81.81 97 LEU A CA 1
ATOM 751 C C . LEU A 1 97 ? 3.642 -0.418 -21.757 1.00 81.81 97 LEU A C 1
ATOM 753 O O . LEU A 1 97 ? 3.860 0.582 -22.440 1.00 81.81 97 LEU A O 1
ATOM 757 N N . GLY A 1 98 ? 4.614 -1.279 -21.441 1.00 81.31 98 GLY A N 1
ATOM 758 C CA . GLY A 1 98 ? 6.007 -1.116 -21.857 1.00 81.31 98 GLY A CA 1
ATOM 759 C C . GLY A 1 98 ? 6.780 -0.074 -21.047 1.00 81.31 98 GLY A C 1
ATOM 760 O O . GLY A 1 98 ? 7.806 0.420 -21.518 1.00 81.31 98 GLY A O 1
ATOM 761 N N . VAL A 1 99 ? 6.321 0.267 -19.836 1.00 81.94 99 VAL A N 1
ATOM 762 C CA . VAL A 1 99 ? 7.030 1.214 -18.968 1.00 81.94 99 VAL A CA 1
ATOM 763 C C . VAL A 1 99 ? 8.371 0.601 -18.531 1.00 81.94 99 VAL A C 1
ATOM 765 O O . VAL A 1 99 ? 8.397 -0.508 -17.979 1.00 81.94 99 VAL A O 1
ATOM 768 N N . PRO A 1 100 ? 9.502 1.301 -18.750 1.00 79.44 100 PRO A N 1
ATOM 769 C CA . PRO A 1 100 ? 10.823 0.805 -18.385 1.00 79.44 100 PRO A CA 1
ATOM 770 C C . PRO A 1 100 ? 10.924 0.404 -16.909 1.00 79.44 100 PRO A C 1
ATOM 772 O O . PRO A 1 100 ? 10.351 1.043 -16.032 1.00 79.44 100 PRO A O 1
ATOM 775 N N . PHE A 1 101 ? 11.711 -0.639 -16.637 1.00 79.31 101 PHE A N 1
ATOM 776 C CA . PHE A 1 101 ? 12.059 -1.140 -15.297 1.00 79.31 101 PHE A CA 1
ATOM 777 C C . PHE A 1 101 ? 10.957 -1.894 -14.524 1.00 79.31 101 PHE A C 1
ATOM 779 O O . PHE A 1 101 ? 11.268 -2.542 -13.522 1.00 79.31 101 PHE A O 1
ATOM 786 N N . PHE A 1 102 ? 9.706 -1.913 -15.000 1.00 79.69 102 PHE A N 1
ATOM 787 C CA . PHE A 1 102 ? 8.614 -2.731 -14.430 1.00 79.69 102 PHE A CA 1
ATOM 788 C C . PHE A 1 102 ? 8.576 -4.168 -14.977 1.00 79.69 102 PHE A C 1
ATOM 790 O O . PHE A 1 102 ? 7.991 -5.056 -14.365 1.00 79.69 102 PHE A O 1
ATOM 797 N N . GLY A 1 103 ? 9.254 -4.423 -16.100 1.00 71.25 103 GLY A N 1
ATOM 798 C CA . GLY A 1 103 ? 9.382 -5.745 -16.724 1.00 71.25 103 GLY A CA 1
ATOM 799 C C . GLY A 1 103 ? 10.783 -6.356 -16.681 1.00 71.25 103 GLY A C 1
ATOM 800 O O . GLY A 1 103 ? 11.047 -7.272 -17.456 1.00 71.25 103 GLY A O 1
ATOM 801 N N . THR A 1 104 ? 11.695 -5.832 -15.855 1.00 69.88 104 THR A N 1
ATOM 802 C CA . THR A 1 104 ? 13.092 -6.294 -15.806 1.00 69.88 104 THR A CA 1
ATOM 803 C C . THR A 1 104 ? 13.169 -7.775 -15.434 1.00 69.88 104 THR A C 1
ATOM 805 O O . THR A 1 104 ? 12.529 -8.204 -14.479 1.00 69.88 104 THR A O 1
ATOM 808 N N . ASN A 1 105 ? 13.961 -8.549 -16.182 1.00 66.06 105 ASN A N 1
ATOM 809 C CA . ASN A 1 105 ? 14.182 -9.965 -15.895 1.00 66.06 105 ASN A CA 1
ATOM 810 C C . ASN A 1 105 ? 14.891 -10.139 -14.547 1.00 66.06 105 ASN A C 1
ATOM 812 O O . ASN A 1 105 ? 15.939 -9.534 -14.326 1.00 66.06 105 ASN A O 1
ATOM 816 N N . GLU A 1 106 ? 14.365 -11.025 -13.704 1.00 64.44 106 GLU A N 1
ATOM 817 C CA . GLU A 1 106 ? 14.897 -11.334 -12.366 1.00 64.44 106 GLU A CA 1
ATOM 818 C C . GLU A 1 106 ? 16.360 -11.803 -12.410 1.00 64.44 106 GLU A C 1
ATOM 820 O O . GLU A 1 106 ? 17.152 -11.458 -11.545 1.00 64.44 106 GLU A O 1
ATOM 825 N N . ASN A 1 107 ? 16.773 -12.455 -13.502 1.00 61.25 107 ASN A N 1
ATOM 826 C CA . ASN A 1 107 ? 18.158 -12.888 -13.742 1.00 61.25 107 ASN A CA 1
ATOM 827 C C . ASN A 1 107 ? 19.181 -11.737 -13.882 1.00 61.25 107 ASN A C 1
ATOM 829 O O . ASN A 1 107 ? 20.385 -11.984 -13.983 1.00 61.25 107 ASN A O 1
ATOM 833 N N . LEU A 1 108 ? 18.718 -10.488 -13.992 1.00 63.03 108 LEU A N 1
ATOM 834 C CA . LEU A 1 108 ? 19.562 -9.290 -14.064 1.00 63.03 108 LEU A CA 1
ATOM 835 C C . LEU A 1 108 ? 19.673 -8.568 -12.717 1.00 63.03 108 LEU A C 1
ATOM 837 O O . LEU A 1 108 ? 20.402 -7.576 -12.635 1.00 63.03 108 LEU A O 1
ATOM 841 N N . ILE A 1 109 ? 18.961 -9.051 -11.697 1.00 66.00 109 ILE A N 1
ATOM 842 C CA . ILE A 1 109 ? 18.885 -8.437 -10.380 1.00 66.00 109 ILE A CA 1
ATOM 843 C C . ILE A 1 109 ? 19.742 -9.249 -9.414 1.00 66.00 109 ILE A C 1
ATOM 845 O O . ILE A 1 109 ? 19.624 -10.468 -9.341 1.00 66.00 109 ILE A O 1
ATOM 849 N N . ILE A 1 110 ? 20.627 -8.568 -8.694 1.00 67.94 110 ILE A N 1
ATOM 850 C CA . ILE A 1 110 ? 21.411 -9.185 -7.625 1.00 67.94 110 ILE A CA 1
ATOM 851 C C . ILE A 1 110 ? 20.745 -8.863 -6.296 1.00 67.94 110 ILE A C 1
ATOM 853 O O . ILE A 1 110 ? 20.575 -7.689 -5.949 1.00 67.94 110 ILE A O 1
ATOM 857 N N . THR A 1 111 ? 20.407 -9.903 -5.539 1.00 62.12 111 THR A N 1
ATOM 858 C CA . THR A 1 111 ? 19.973 -9.737 -4.153 1.00 62.12 111 THR A CA 1
ATOM 859 C C . THR A 1 111 ? 21.186 -9.428 -3.272 1.00 62.12 111 THR A C 1
ATOM 861 O O . THR A 1 111 ? 22.311 -9.824 -3.577 1.00 62.12 111 THR A O 1
ATOM 864 N N . ALA A 1 112 ? 20.997 -8.713 -2.161 1.00 58.75 112 ALA A N 1
ATOM 865 C CA . ALA A 1 112 ? 22.106 -8.344 -1.270 1.00 58.75 112 ALA A CA 1
ATOM 866 C C . ALA A 1 112 ? 22.928 -9.560 -0.781 1.00 58.75 112 ALA A C 1
ATOM 868 O O . ALA A 1 112 ? 24.118 -9.427 -0.518 1.00 58.75 112 ALA A O 1
ATOM 869 N N . THR A 1 113 ? 22.316 -10.747 -0.723 1.00 57.25 113 THR A N 1
ATOM 870 C CA . THR A 1 113 ? 22.961 -12.020 -0.363 1.00 57.25 113 THR A CA 1
ATOM 871 C C . THR A 1 113 ? 23.861 -12.566 -1.480 1.00 57.25 113 THR A C 1
ATOM 873 O O . THR A 1 113 ? 24.890 -13.179 -1.207 1.00 57.25 113 THR A O 1
ATOM 876 N N . ASP A 1 114 ? 23.532 -12.287 -2.742 1.00 57.00 114 ASP A N 1
ATOM 877 C CA . ASP A 1 114 ? 24.305 -12.723 -3.910 1.00 57.00 114 ASP A CA 1
ATOM 878 C C . ASP A 1 114 ? 25.501 -11.801 -4.211 1.00 57.00 114 ASP A C 1
ATOM 880 O O . ASP A 1 114 ? 26.438 -12.206 -4.907 1.00 57.00 114 ASP A O 1
ATOM 884 N N . GLN A 1 115 ? 25.525 -10.581 -3.653 1.00 53.88 115 GLN A N 1
ATOM 885 C CA . GLN A 1 115 ? 26.671 -9.670 -3.780 1.00 53.88 115 GLN A CA 1
ATOM 886 C C . GLN A 1 115 ? 27.960 -10.294 -3.218 1.00 53.88 115 GLN A C 1
ATOM 888 O O . GLN A 1 115 ? 29.029 -10.133 -3.806 1.00 53.88 115 GLN A O 1
ATOM 893 N N . GLU A 1 116 ? 27.865 -11.073 -2.138 1.00 52.25 116 GLU A N 1
ATOM 894 C CA . GLU A 1 116 ? 29.013 -11.742 -1.510 1.00 52.25 116 GLU A CA 1
ATOM 895 C C . GLU A 1 116 ? 29.518 -12.942 -2.335 1.00 52.25 116 GLU A C 1
ATOM 897 O O . GLU A 1 116 ? 30.726 -13.180 -2.420 1.00 52.25 116 GLU A O 1
ATOM 902 N N . ALA A 1 117 ? 28.619 -13.659 -3.020 1.00 53.75 117 ALA A N 1
ATOM 903 C CA . ALA A 1 117 ? 28.962 -14.799 -3.875 1.00 53.75 117 ALA A CA 1
ATOM 904 C C . ALA A 1 117 ? 29.575 -14.371 -5.224 1.00 53.75 117 ALA A C 1
ATOM 906 O O . ALA A 1 117 ? 30.433 -15.058 -5.789 1.00 53.75 117 ALA A O 1
ATOM 907 N N . GLN A 1 118 ? 29.179 -13.208 -5.748 1.00 52.75 118 GLN A N 1
ATOM 908 C CA . GLN A 1 118 ? 29.588 -12.748 -7.077 1.00 52.75 118 GLN A CA 1
ATOM 909 C C . GLN A 1 118 ? 30.974 -12.082 -7.108 1.00 52.75 118 GLN A C 1
ATOM 911 O O . GLN A 1 118 ? 31.595 -11.985 -8.170 1.00 52.75 118 GLN A O 1
ATOM 916 N N . HIS A 1 119 ? 31.525 -11.720 -5.943 1.00 49.91 119 HIS A N 1
ATOM 917 C CA . HIS A 1 119 ? 32.923 -11.288 -5.815 1.00 49.91 119 HIS A CA 1
ATOM 918 C C . HIS A 1 119 ? 33.933 -12.405 -6.150 1.00 49.91 119 HIS A C 1
ATOM 920 O O . HIS A 1 119 ? 35.092 -12.107 -6.438 1.00 49.91 119 HIS A O 1
ATOM 926 N N . GLN A 1 120 ? 33.508 -13.676 -6.187 1.00 51.09 120 GLN A N 1
ATOM 927 C CA . GLN A 1 120 ? 34.369 -14.821 -6.516 1.00 51.09 120 GLN A CA 1
ATOM 928 C C . GLN A 1 120 ? 34.314 -15.247 -7.998 1.00 51.09 120 GLN A C 1
ATOM 930 O O . GLN A 1 120 ? 35.112 -16.079 -8.422 1.00 51.09 120 GLN A O 1
ATOM 935 N N . SER A 1 121 ? 33.418 -14.676 -8.815 1.00 52.41 121 SER A N 1
ATOM 936 C CA . SER A 1 121 ? 33.160 -15.116 -10.203 1.00 52.41 121 SER A CA 1
ATOM 937 C C . SER A 1 121 ? 33.166 -13.971 -11.231 1.00 52.41 121 SER A C 1
ATOM 939 O O . SER A 1 121 ? 32.448 -13.983 -12.229 1.00 52.41 121 SER A O 1
ATOM 941 N N . SER A 1 122 ? 34.019 -12.964 -11.036 1.00 51.78 122 SER A N 1
ATOM 942 C CA . SER A 1 122 ? 34.104 -11.765 -11.889 1.00 51.78 122 SER A CA 1
ATOM 943 C C . SER A 1 122 ? 34.882 -11.935 -13.212 1.00 51.78 122 SER A C 1
ATOM 945 O O . SER A 1 122 ? 35.191 -10.948 -13.876 1.00 51.78 122 SER A O 1
ATOM 947 N N . ALA A 1 123 ? 35.168 -13.161 -13.662 1.00 53.72 123 ALA A N 1
ATOM 948 C CA . ALA A 1 123 ? 36.030 -13.394 -14.830 1.00 53.72 123 ALA A CA 1
ATOM 949 C C . ALA A 1 123 ? 35.357 -13.214 -16.213 1.00 53.72 123 ALA A C 1
ATOM 951 O O . ALA A 1 123 ? 36.051 -13.268 -17.224 1.00 53.72 123 ALA A O 1
ATOM 952 N N . SER A 1 124 ? 34.034 -13.008 -16.305 1.00 57.62 124 SER A N 1
ATOM 953 C CA . SER A 1 124 ? 33.334 -13.032 -17.607 1.00 57.62 124 SER A CA 1
ATOM 954 C C . SER A 1 124 ? 32.125 -12.088 -17.725 1.00 57.62 124 SER A C 1
ATOM 956 O O . SER A 1 124 ? 31.120 -12.446 -18.342 1.00 57.62 124 SER A O 1
ATOM 958 N N . ARG A 1 125 ? 32.172 -10.874 -17.157 1.00 57.97 125 ARG A N 1
ATOM 959 C CA . ARG A 1 125 ? 31.153 -9.839 -17.441 1.00 57.97 125 ARG A CA 1
ATOM 960 C C . ARG A 1 125 ? 31.797 -8.547 -17.951 1.00 57.97 125 ARG A C 1
ATOM 962 O O . ARG A 1 125 ? 32.799 -8.109 -17.384 1.00 57.97 125 ARG A O 1
ATOM 969 N N . PRO A 1 126 ? 31.252 -7.919 -19.009 1.00 59.88 126 PRO A N 1
ATOM 970 C CA . PRO A 1 126 ? 31.737 -6.630 -19.481 1.00 59.88 126 PRO A CA 1
ATOM 971 C C . PRO A 1 126 ? 31.635 -5.552 -18.395 1.00 59.88 126 PRO A C 1
ATOM 973 O O . PRO A 1 126 ? 30.629 -5.447 -17.693 1.00 59.88 126 PRO A O 1
ATOM 976 N N . LYS A 1 127 ? 32.662 -4.701 -18.309 1.00 58.84 127 LYS A N 1
ATOM 977 C CA . LYS A 1 127 ? 32.830 -3.650 -17.285 1.00 58.84 127 LYS A CA 1
ATOM 978 C C . LYS A 1 127 ? 31.714 -2.587 -17.262 1.00 58.84 127 LYS A C 1
ATOM 980 O O . LYS A 1 127 ? 31.632 -1.821 -16.313 1.00 58.84 127 LYS A O 1
ATOM 985 N N . TRP A 1 128 ? 30.883 -2.538 -18.305 1.00 57.78 128 TRP A N 1
ATOM 986 C CA . TRP A 1 128 ? 29.752 -1.614 -18.467 1.00 57.78 128 TRP A CA 1
ATOM 987 C C . TRP A 1 128 ? 28.407 -2.188 -17.997 1.00 57.78 128 TRP A C 1
ATOM 989 O O . TRP A 1 128 ? 27.419 -1.465 -17.956 1.00 57.78 128 TRP A O 1
ATOM 999 N N . SER A 1 129 ? 28.360 -3.475 -17.646 1.00 60.22 129 SER A N 1
ATOM 1000 C CA . SER A 1 129 ? 27.166 -4.139 -17.119 1.00 60.22 129 SER A CA 1
ATOM 1001 C C . SER A 1 129 ? 27.337 -4.404 -15.628 1.00 60.22 129 SER A C 1
ATOM 1003 O O . SER A 1 129 ? 27.466 -5.553 -15.198 1.00 60.22 129 SER A O 1
ATOM 1005 N N . THR A 1 130 ? 27.409 -3.333 -14.834 1.00 64.94 130 THR A N 1
ATOM 1006 C CA . THR A 1 130 ? 27.251 -3.473 -13.388 1.00 64.94 130 THR A CA 1
ATOM 1007 C C . THR A 1 130 ? 25.860 -4.041 -13.120 1.00 64.94 130 THR A C 1
ATOM 1009 O O . THR A 1 130 ? 24.877 -3.565 -13.693 1.00 64.94 130 THR A O 1
ATOM 1012 N N . PRO A 1 131 ? 25.768 -5.105 -12.320 1.00 65.31 131 PRO A N 1
ATOM 1013 C CA . PRO A 1 131 ? 24.484 -5.669 -11.960 1.00 65.31 131 PRO A CA 1
ATOM 1014 C C . PRO A 1 131 ? 23.689 -4.675 -11.116 1.00 65.31 131 PRO A C 1
ATOM 1016 O O . PRO A 1 131 ? 24.256 -3.992 -10.266 1.00 65.31 131 PRO A O 1
ATOM 1019 N N . VAL A 1 132 ? 22.386 -4.606 -11.367 1.00 72.31 132 VAL A N 1
ATOM 1020 C CA . VAL A 1 132 ? 21.483 -3.705 -10.652 1.00 72.31 132 VAL A CA 1
ATOM 1021 C C . VAL A 1 132 ? 20.985 -4.432 -9.410 1.00 72.31 132 VAL A C 1
ATOM 1023 O O . VAL A 1 132 ? 20.493 -5.557 -9.498 1.00 72.31 132 VAL A O 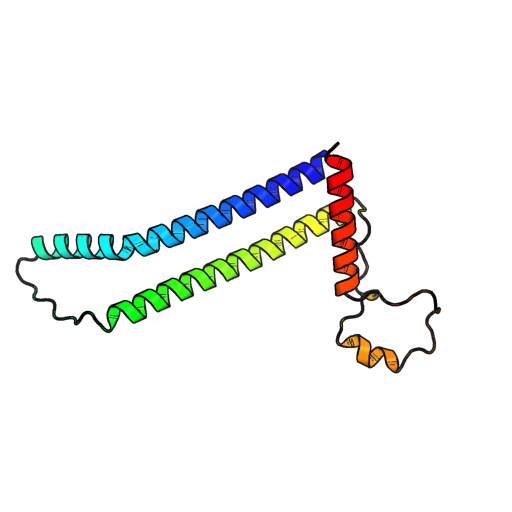1
ATOM 1026 N N . THR A 1 133 ? 21.123 -3.804 -8.250 1.00 79.88 133 THR A N 1
ATOM 1027 C CA . THR A 1 133 ? 20.592 -4.347 -6.990 1.00 79.88 133 THR A CA 1
ATOM 1028 C C . THR A 1 133 ? 19.085 -4.098 -6.907 1.00 79.88 133 THR A C 1
ATOM 1030 O O . THR A 1 133 ? 18.599 -3.109 -7.459 1.00 79.88 133 THR A O 1
ATOM 1033 N N . ASP A 1 134 ? 18.336 -4.916 -6.161 1.00 77.81 134 ASP A N 1
ATOM 1034 C CA . ASP A 1 134 ? 16.900 -4.683 -5.897 1.00 77.81 134 ASP A CA 1
ATOM 1035 C C . ASP A 1 134 ? 16.602 -3.239 -5.470 1.00 77.81 134 ASP A C 1
ATOM 1037 O O . ASP A 1 134 ? 15.690 -2.588 -5.983 1.00 77.81 134 ASP A O 1
ATOM 1041 N N . HIS A 1 135 ? 17.421 -2.698 -4.565 1.00 79.38 135 HIS A N 1
ATOM 1042 C CA . HIS A 1 135 ? 17.271 -1.328 -4.089 1.00 79.38 135 HIS A CA 1
ATOM 1043 C C . HIS A 1 135 ? 17.420 -0.291 -5.215 1.00 79.38 135 HIS A C 1
ATOM 1045 O O . HIS A 1 135 ? 16.651 0.666 -5.297 1.00 79.38 135 HIS A O 1
ATOM 1051 N N . GLU A 1 136 ? 18.383 -0.489 -6.114 1.00 81.00 136 GLU A N 1
ATOM 1052 C CA . GLU A 1 136 ? 18.619 0.408 -7.246 1.00 81.00 136 GLU A CA 1
ATOM 1053 C C . GLU A 1 136 ? 17.486 0.322 -8.270 1.00 81.00 136 GLU A C 1
ATOM 1055 O O . GLU A 1 136 ? 17.046 1.348 -8.795 1.00 81.00 136 GLU A O 1
ATOM 1060 N N . LEU A 1 137 ? 16.961 -0.883 -8.506 1.00 81.88 137 LEU A N 1
ATOM 1061 C CA . LEU A 1 137 ? 15.804 -1.085 -9.370 1.00 81.88 137 LEU A CA 1
ATOM 1062 C C . LEU A 1 137 ? 14.559 -0.389 -8.805 1.00 81.88 137 LEU A C 1
ATOM 1064 O O . LEU A 1 137 ? 13.840 0.273 -9.555 1.00 81.88 137 LEU A O 1
ATOM 1068 N N . LEU A 1 138 ? 14.327 -0.477 -7.493 1.00 82.81 138 LEU A N 1
ATOM 1069 C CA . LEU A 1 138 ? 13.233 0.228 -6.820 1.00 82.81 138 LEU A CA 1
ATOM 1070 C C . LEU A 1 138 ? 13.365 1.749 -6.945 1.00 82.81 138 LEU A C 1
ATOM 1072 O O . LEU A 1 138 ? 12.389 2.430 -7.266 1.00 82.81 138 LEU A O 1
ATOM 1076 N N . LEU A 1 139 ? 14.569 2.298 -6.754 1.00 85.56 139 LEU A N 1
ATOM 1077 C CA . LEU A 1 139 ? 14.816 3.730 -6.948 1.00 85.56 139 LEU A CA 1
ATOM 1078 C C . LEU A 1 139 ? 14.527 4.170 -8.385 1.00 85.56 139 LEU A C 1
ATOM 1080 O O . LEU A 1 139 ?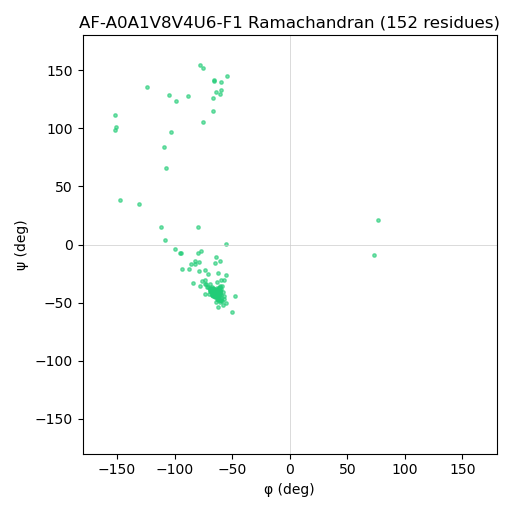 13.973 5.249 -8.607 1.00 85.56 139 LEU A O 1
ATOM 1084 N N . LEU A 1 140 ? 14.895 3.340 -9.359 1.00 85.62 140 LEU A N 1
ATOM 1085 C CA . LEU A 1 140 ? 14.692 3.625 -10.771 1.00 85.62 140 LEU A CA 1
ATOM 1086 C C . LEU A 1 140 ? 13.210 3.557 -11.162 1.00 85.62 140 LEU A C 1
ATOM 1088 O O . LEU A 1 140 ? 12.715 4.470 -11.822 1.00 85.62 140 LEU A O 1
ATOM 1092 N N . ARG A 1 141 ? 12.476 2.553 -10.665 1.00 85.88 141 ARG A N 1
ATOM 1093 C CA . ARG A 1 141 ? 11.010 2.475 -10.777 1.00 85.88 141 ARG A CA 1
ATOM 1094 C C . ARG A 1 141 ? 10.342 3.709 -10.171 1.00 85.88 141 ARG A C 1
ATOM 1096 O O . ARG A 1 141 ? 9.519 4.329 -10.835 1.00 85.88 141 ARG A O 1
ATOM 1103 N N . ARG A 1 142 ? 10.749 4.129 -8.966 1.00 86.06 142 ARG A N 1
ATOM 1104 C CA . ARG A 1 142 ? 10.196 5.323 -8.301 1.00 86.06 142 ARG A CA 1
ATOM 1105 C C . ARG A 1 142 ? 10.423 6.599 -9.111 1.00 86.06 142 ARG A C 1
ATOM 1107 O O . ARG A 1 142 ? 9.514 7.412 -9.236 1.00 86.06 142 ARG A O 1
ATOM 1114 N N . LYS A 1 143 ? 11.620 6.771 -9.681 1.00 87.00 143 LYS A N 1
ATOM 1115 C CA . LYS A 1 143 ? 11.925 7.904 -10.570 1.00 87.00 143 LYS A CA 1
ATOM 1116 C C . LYS A 1 143 ? 11.051 7.899 -11.822 1.00 87.00 143 LYS A C 1
ATOM 1118 O O . LYS A 1 143 ? 10.578 8.957 -12.220 1.00 87.00 143 LYS A O 1
ATOM 1123 N N . MET A 1 144 ? 10.819 6.730 -12.417 1.00 86.44 144 MET A N 1
ATOM 1124 C CA . MET A 1 144 ? 9.944 6.616 -13.583 1.00 86.44 144 MET A CA 1
ATOM 1125 C C . MET A 1 144 ? 8.490 6.941 -13.261 1.00 86.44 144 MET A C 1
ATOM 1127 O O . MET A 1 144 ? 7.870 7.655 -14.036 1.00 86.44 144 MET A O 1
ATOM 1131 N N . VAL A 1 145 ? 7.960 6.471 -12.129 1.00 83.81 145 VAL A N 1
ATOM 1132 C CA . VAL A 1 145 ? 6.592 6.819 -11.701 1.00 83.81 145 VAL A CA 1
ATOM 1133 C C . VAL A 1 145 ? 6.465 8.323 -11.512 1.00 83.81 145 VAL A C 1
ATOM 1135 O O . VAL A 1 145 ? 5.566 8.914 -12.091 1.00 83.81 145 VAL A O 1
ATOM 1138 N N . GLY A 1 146 ? 7.413 8.958 -10.816 1.00 85.19 146 GLY A N 1
ATOM 1139 C CA . GLY A 1 146 ? 7.399 10.414 -10.646 1.00 85.19 146 GLY A CA 1
ATOM 1140 C C . GLY A 1 146 ? 7.478 11.179 -11.972 1.00 85.19 146 GLY A C 1
ATOM 1141 O O . GLY A 1 146 ? 6.817 12.195 -12.133 1.00 85.19 146 GLY A O 1
ATOM 1142 N N . HIS A 1 147 ? 8.237 10.678 -12.950 1.00 86.00 147 HIS A N 1
ATOM 1143 C CA . HIS A 1 147 ? 8.275 11.286 -14.281 1.00 86.00 147 HIS A CA 1
ATOM 1144 C C . HIS A 1 147 ? 6.956 11.116 -15.047 1.00 86.00 147 HIS A C 1
ATOM 1146 O O . HIS A 1 147 ? 6.532 12.037 -15.737 1.00 86.00 147 HIS A O 1
ATOM 1152 N N . LEU A 1 148 ? 6.304 9.956 -14.923 1.00 82.88 148 LEU A N 1
ATOM 1153 C CA . LEU A 1 148 ? 4.981 9.725 -15.503 1.00 82.88 148 LEU A CA 1
ATOM 1154 C C . LEU A 1 148 ? 3.935 10.635 -14.849 1.00 82.88 148 LEU A C 1
ATOM 1156 O O . LEU A 1 148 ? 3.162 11.256 -15.564 1.00 82.88 148 LEU A O 1
ATOM 1160 N N . GLU A 1 149 ? 3.941 10.771 -13.523 1.00 82.69 149 GLU A N 1
ATOM 1161 C CA . GLU A 1 149 ? 3.053 11.698 -12.810 1.00 82.69 149 GLU A CA 1
ATOM 1162 C C . GLU A 1 149 ? 3.218 13.141 -13.293 1.00 82.69 149 GLU A C 1
ATOM 1164 O O . GLU A 1 149 ? 2.220 13.813 -13.527 1.00 82.69 149 GLU A O 1
ATOM 1169 N N . ASP A 1 150 ? 4.457 13.601 -13.475 1.00 85.44 150 ASP A N 1
ATOM 1170 C CA . ASP A 1 150 ? 4.758 14.962 -13.932 1.00 85.44 150 ASP A CA 1
ATOM 1171 C C . ASP A 1 150 ? 4.296 15.191 -15.380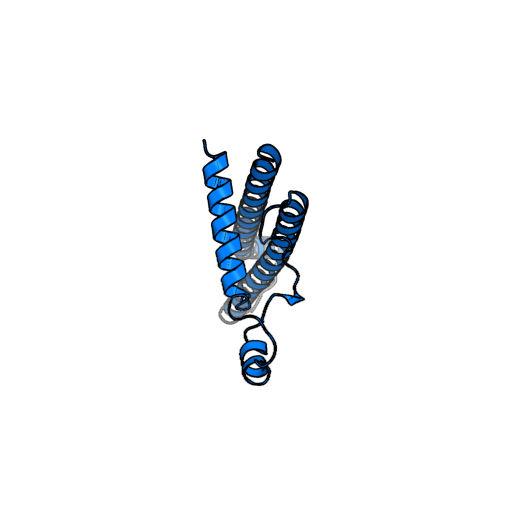 1.00 85.44 150 ASP A C 1
ATOM 1173 O O . ASP A 1 150 ? 3.622 16.172 -15.676 1.00 85.44 150 ASP A O 1
ATOM 1177 N N . LEU A 1 151 ? 4.551 14.223 -16.270 1.00 80.88 151 LEU A N 1
ATOM 1178 C CA . LEU A 1 151 ? 4.101 14.260 -17.668 1.00 80.88 151 LEU A CA 1
ATOM 1179 C C . LEU A 1 151 ? 2.577 14.270 -17.838 1.00 80.88 151 LEU A C 1
ATOM 1181 O O . LEU A 1 151 ? 2.100 14.673 -18.895 1.00 80.88 151 LEU A O 1
ATOM 1185 N N . TYR A 1 152 ? 1.830 13.762 -16.857 1.00 71.50 152 TYR A N 1
ATOM 1186 C CA . TYR A 1 152 ? 0.368 13.662 -16.914 1.00 71.50 152 TYR A CA 1
ATOM 1187 C C . TYR A 1 152 ? -0.350 14.642 -15.984 1.00 71.50 152 TYR A C 1
ATOM 1189 O O . TYR A 1 152 ? -1.574 14.585 -15.869 1.00 71.50 152 TYR A O 1
ATOM 1197 N N . ARG A 1 153 ? 0.395 15.511 -15.294 1.00 68.56 153 ARG A N 1
ATOM 1198 C CA . ARG A 1 153 ? -0.155 16.581 -14.457 1.00 68.56 153 ARG A CA 1
ATOM 1199 C C . ARG A 1 153 ? -0.419 17.8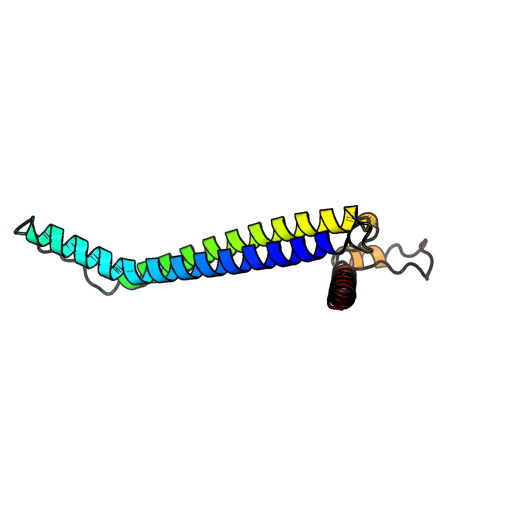70 -15.254 1.00 68.56 153 ARG A C 1
ATOM 1201 O O . ARG A 1 153 ? -1.248 18.662 -14.804 1.00 68.56 153 ARG A O 1
ATOM 1208 N N . ASP A 1 154 ? 0.243 18.038 -16.401 1.00 53.03 154 ASP A N 1
ATOM 1209 C CA . ASP A 1 154 ? 0.028 19.102 -17.401 1.00 53.03 154 ASP A CA 1
ATOM 1210 C C . ASP A 1 154 ? -0.895 18.651 -18.551 1.00 53.03 154 ASP A C 1
ATOM 1212 O O . ASP A 1 154 ? -1.572 19.530 -19.140 1.00 53.03 154 ASP A O 1
#

Mean predicted aligned error: 13.08 Å

Solvent-accessible surface area (backbone atoms only — not comparable to full-atom values): 9043 Å² total; per-residue (Å²): 107,70,69,56,54,53,49,50,54,51,50,51,50,50,51,52,53,47,54,51,51,52,52,51,50,51,52,53,49,61,65,46,45,62,59,52,50,52,52,52,50,51,54,50,46,71,73,43,87,79,73,91,78,91,73,77,72,82,68,55,57,59,54,51,51,53,50,54,51,52,55,50,52,54,48,53,51,51,51,51,55,51,49,54,52,49,52,52,53,52,37,49,52,39,29,74,72,64,43,78,72,54,65,65,60,68,93,56,49,41,51,84,77,47,56,72,62,48,74,79,63,70,88,82,66,65,92,86,66,74,74,43,36,59,69,55,49,51,54,50,37,52,53,50,50,53,50,52,52,58,71,69,71,115

Secondary structure (DSSP, 8-state):
-HHHHHHHHHHHHHHHHHHHHHHHHHHHHHHHHHHHHHHHHHHHHHHSS-------TTTHHHHHHHHHHHHHHHHHHHHHHHHHHHHHHHHHHHHHTT-TTSS--GGGEE-TTHHHHHTT-GGGS-TT-PPEEHHHHHHHHHHHHHHHHHHTT-

Radius of gyration: 26.47 Å; Cα contacts (8 Å, |Δi|>4): 41; chains: 1; bounding box: 71×34×64 Å